Protein AF-A0A9D1EEL2-F1 (afdb_monomer_lite)

Organism: NCBI:txid2840824

InterPro domains:
  IPR025463 Domain of unknown function DUF4314 [PF14192] (11-53)

pLDDT: mean 90.66, std 10.93, range [47.66, 97.94]

Radius of gyration: 13.35 Å; chains: 1; bounding box: 33×28×23 Å

Structure (mmCIF, N/CA/C/O backbone):
data_AF-A0A9D1EEL2-F1
#
_entry.id   AF-A0A9D1EEL2-F1
#
loop_
_atom_site.group_PDB
_atom_site.id
_atom_site.type_symbol
_atom_site.label_atom_id
_atom_site.label_alt_id
_atom_site.label_comp_id
_atom_site.label_asym_id
_atom_site.label_entity_id
_atom_site.label_seq_id
_atom_site.pdbx_PDB_ins_code
_atom_site.Cartn_x
_atom_site.Cartn_y
_atom_site.Cartn_z
_atom_site.occupancy
_atom_site.B_iso_or_equiv
_atom_site.auth_seq_id
_atom_site.auth_comp_id
_atom_site.auth_asym_id
_atom_site.auth_atom_id
_atom_site.pdbx_PDB_model_num
ATOM 1 N N . MET A 1 1 ? 17.705 8.181 -10.354 1.00 64.31 1 MET A N 1
ATOM 2 C CA . MET A 1 1 ? 16.847 7.595 -9.310 1.00 64.31 1 MET A CA 1
ATOM 3 C C . MET A 1 1 ? 16.929 6.097 -9.478 1.00 64.31 1 MET A C 1
ATOM 5 O O . MET A 1 1 ? 16.666 5.621 -10.579 1.00 64.31 1 MET A O 1
ATOM 9 N N . ASN A 1 2 ? 17.420 5.391 -8.466 1.00 90.31 2 ASN A N 1
ATOM 10 C CA . ASN A 1 2 ? 17.508 3.932 -8.523 1.00 90.31 2 ASN A CA 1
ATOM 11 C C . ASN A 1 2 ? 16.104 3.308 -8.341 1.00 90.31 2 ASN A C 1
ATOM 13 O O . ASN A 1 2 ? 15.138 3.999 -8.006 1.00 90.31 2 ASN A O 1
ATOM 17 N N . GLU A 1 3 ? 15.967 2.012 -8.624 1.00 87.75 3 GLU A N 1
ATOM 18 C CA . GLU A 1 3 ? 14.673 1.319 -8.532 1.00 87.75 3 GLU A CA 1
ATOM 19 C C . GLU A 1 3 ? 14.123 1.315 -7.099 1.00 87.75 3 GLU A C 1
ATOM 21 O O . GLU A 1 3 ? 12.929 1.534 -6.897 1.00 87.75 3 GLU A O 1
ATOM 26 N N . TRP A 1 4 ? 15.008 1.183 -6.108 1.00 87.19 4 TRP A N 1
ATOM 27 C CA . TRP A 1 4 ? 14.649 1.222 -4.692 1.00 87.19 4 TRP A CA 1
ATOM 28 C C . TRP A 1 4 ? 14.032 2.566 -4.279 1.00 87.19 4 TRP A C 1
ATOM 30 O O . TRP A 1 4 ? 12.948 2.598 -3.713 1.00 87.19 4 TRP A O 1
ATO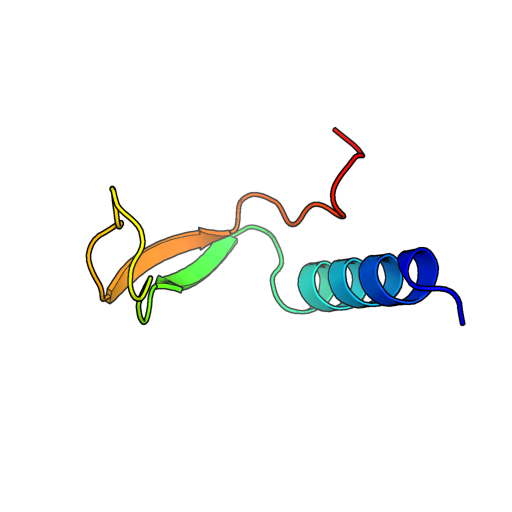M 40 N N . GLU A 1 5 ? 14.663 3.690 -4.621 1.00 89.31 5 GLU A N 1
ATOM 41 C CA . GLU A 1 5 ? 14.178 5.045 -4.336 1.00 89.31 5 GLU A CA 1
ATOM 42 C C . GLU A 1 5 ? 12.810 5.282 -4.967 1.00 89.31 5 GLU A C 1
ATOM 44 O O . GLU A 1 5 ? 11.944 5.908 -4.355 1.00 89.31 5 GLU A O 1
ATOM 49 N N . ARG A 1 6 ? 12.604 4.777 -6.189 1.00 90.19 6 ARG A N 1
ATOM 50 C CA . ARG A 1 6 ? 11.322 4.880 -6.884 1.00 90.19 6 ARG A CA 1
ATOM 51 C C . ARG A 1 6 ? 10.231 4.113 -6.133 1.00 90.19 6 ARG A C 1
ATOM 53 O O . ARG A 1 6 ? 9.161 4.678 -5.905 1.00 90.19 6 ARG A O 1
ATOM 60 N N . LEU A 1 7 ? 10.486 2.855 -5.767 1.00 89.69 7 LEU A N 1
ATOM 61 C CA . LEU A 1 7 ? 9.530 2.025 -5.026 1.00 89.69 7 LEU A CA 1
ATOM 62 C C . LEU A 1 7 ? 9.253 2.606 -3.633 1.00 89.69 7 LEU A C 1
ATOM 64 O O . LEU A 1 7 ? 8.094 2.728 -3.244 1.00 89.69 7 LEU A O 1
ATOM 68 N N . HIS A 1 8 ? 10.289 3.090 -2.946 1.00 88.75 8 HIS A N 1
ATOM 69 C CA . HIS A 1 8 ? 10.173 3.753 -1.647 1.00 88.75 8 HIS A CA 1
ATOM 70 C C . HIS A 1 8 ? 9.295 5.005 -1.705 1.00 88.75 8 HIS A C 1
ATOM 72 O O . HIS A 1 8 ? 8.383 5.206 -0.902 1.00 88.75 8 HIS A O 1
ATOM 78 N N . GLN A 1 9 ? 9.528 5.869 -2.696 1.00 90.75 9 GLN A N 1
ATOM 79 C CA . GLN A 1 9 ? 8.696 7.054 -2.903 1.00 90.75 9 GLN A CA 1
ATOM 80 C C . GLN A 1 9 ? 7.252 6.688 -3.248 1.00 90.75 9 GLN A C 1
ATOM 82 O O . GLN A 1 9 ? 6.332 7.400 -2.843 1.00 90.75 9 GLN A O 1
ATOM 87 N N . GLN A 1 10 ? 7.038 5.596 -3.981 1.00 91.88 10 GLN A N 1
ATOM 88 C CA . GLN A 1 10 ? 5.703 5.112 -4.304 1.00 91.88 10 GLN A CA 1
ATOM 89 C C . GLN A 1 10 ? 4.969 4.605 -3.055 1.00 91.88 10 GLN A C 1
ATOM 91 O O . GLN A 1 10 ? 3.834 5.021 -2.827 1.00 91.88 10 GLN A O 1
ATOM 96 N N . ALA A 1 11 ? 5.623 3.811 -2.205 1.00 90.88 11 ALA A N 1
ATOM 97 C CA . ALA A 1 11 ? 5.049 3.356 -0.939 1.00 90.88 11 ALA A CA 1
ATOM 98 C C . ALA A 1 11 ? 4.675 4.532 -0.022 1.00 90.88 11 ALA A C 1
ATOM 100 O O . ALA A 1 11 ? 3.558 4.584 0.491 1.00 90.88 11 ALA A O 1
ATOM 101 N N . LYS A 1 12 ? 5.545 5.547 0.093 1.00 92.00 12 LYS A N 1
ATOM 102 C CA . LYS A 1 12 ? 5.250 6.778 0.852 1.00 92.00 12 LYS A CA 1
ATOM 103 C C . LYS A 1 12 ? 4.027 7.529 0.333 1.00 92.00 12 LYS A C 1
ATOM 105 O O . LYS A 1 12 ? 3.245 8.047 1.12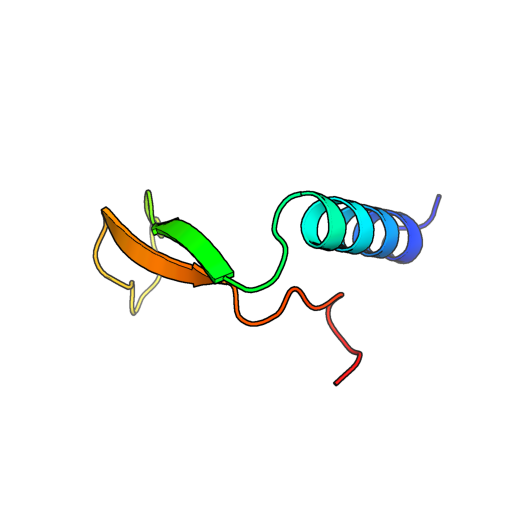7 1.00 92.00 12 LYS A O 1
ATOM 110 N N . ARG A 1 13 ? 3.850 7.604 -0.990 1.00 94.38 13 ARG A N 1
ATOM 111 C CA . ARG A 1 13 ? 2.655 8.222 -1.588 1.00 94.38 13 ARG A CA 1
ATOM 112 C C . ARG A 1 13 ? 1.399 7.442 -1.216 1.00 94.38 13 ARG A C 1
ATOM 114 O O . ARG A 1 13 ? 0.435 8.048 -0.763 1.00 94.38 13 ARG A O 1
ATOM 121 N N . TYR A 1 14 ? 1.436 6.116 -1.324 1.00 93.62 14 TYR A N 1
ATOM 122 C CA . TYR A 1 14 ? 0.295 5.278 -0.964 1.00 93.62 14 TYR A CA 1
ATOM 123 C C . TYR A 1 14 ? -0.026 5.306 0.532 1.00 93.62 14 TYR A C 1
ATOM 125 O O . TYR A 1 14 ? -1.199 5.321 0.880 1.00 93.62 14 TYR A O 1
ATOM 133 N N . GLN A 1 15 ? 0.968 5.393 1.418 1.00 92.94 15 GLN A N 1
ATOM 134 C CA . GLN A 1 15 ? 0.726 5.590 2.853 1.00 92.94 15 GLN A CA 1
ATOM 135 C C . GLN A 1 15 ? -0.048 6.886 3.141 1.00 92.94 15 GLN A C 1
ATOM 137 O O . GLN A 1 15 ? -0.920 6.899 4.007 1.00 92.94 15 GLN A O 1
ATOM 142 N N . ALA A 1 16 ? 0.259 7.969 2.419 1.00 94.19 16 ALA A N 1
ATOM 143 C CA . ALA A 1 16 ? -0.430 9.248 2.582 1.00 94.19 16 ALA A CA 1
ATOM 144 C C . ALA A 1 16 ? -1.847 9.239 1.982 1.00 94.19 16 ALA A C 1
ATOM 146 O O . ALA A 1 16 ? -2.761 9.831 2.552 1.00 94.19 16 ALA A O 1
ATOM 147 N N . GLU A 1 17 ? -2.029 8.581 0.837 1.00 96.12 17 GLU A N 1
ATOM 148 C CA . GLU A 1 17 ? -3.311 8.519 0.123 1.00 96.12 17 GLU A CA 1
ATOM 149 C C . GLU A 1 17 ? -4.291 7.514 0.751 1.00 96.12 17 GLU A C 1
ATOM 151 O O . GLU A 1 17 ? -5.499 7.746 0.765 1.00 96.12 17 GLU A O 1
ATOM 156 N N . TYR A 1 18 ? -3.768 6.429 1.326 1.00 95.44 18 TYR A N 1
ATOM 157 C CA . TYR A 1 18 ? -4.535 5.320 1.889 1.00 95.44 18 TYR A CA 1
ATOM 158 C C . TYR A 1 18 ? -4.169 5.082 3.366 1.00 95.44 18 TYR A C 1
ATOM 160 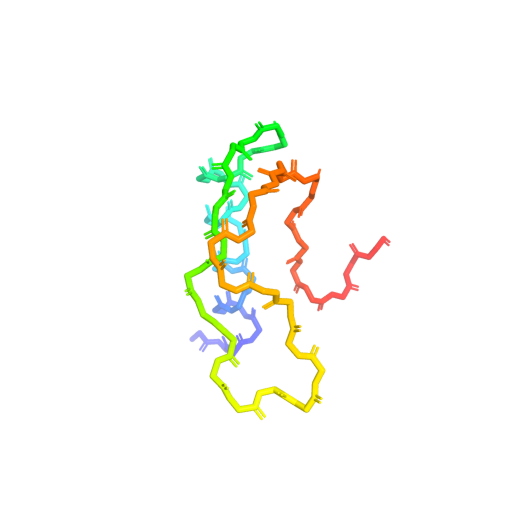O O . TYR A 1 18 ? -3.566 4.058 3.699 1.00 95.44 18 TYR A O 1
ATOM 168 N N . PRO A 1 19 ? -4.531 5.994 4.289 1.00 95.25 19 PRO A N 1
ATOM 169 C CA . PRO A 1 19 ? -4.296 5.789 5.716 1.00 95.25 19 PRO A CA 1
ATOM 170 C C . PRO A 1 19 ? -5.081 4.581 6.266 1.00 95.25 19 PRO A C 1
ATOM 172 O O . PRO A 1 19 ? -6.091 4.168 5.674 1.00 95.25 19 PRO A O 1
ATOM 175 N N . PRO A 1 20 ? -4.684 4.025 7.428 1.00 96.00 20 PRO A N 1
ATOM 176 C CA . PRO A 1 20 ? -5.428 2.954 8.083 1.00 96.00 20 PRO A CA 1
ATOM 177 C C . PRO A 1 20 ? -6.910 3.299 8.283 1.00 96.00 20 PRO A C 1
ATOM 179 O O . PRO A 1 20 ? -7.261 4.405 8.690 1.00 96.00 20 PRO A O 1
ATOM 182 N N . GLY A 1 21 ? -7.790 2.342 7.991 1.00 96.56 21 GLY A N 1
ATOM 183 C CA . GLY A 1 21 ? -9.245 2.518 8.020 1.00 96.56 21 GLY A CA 1
ATOM 184 C C . GLY A 1 21 ? -9.866 2.947 6.686 1.00 96.56 21 GLY A C 1
ATOM 185 O O . GLY A 1 21 ? -11.089 2.882 6.547 1.00 96.56 21 GLY A O 1
ATOM 186 N N . THR A 1 22 ? -9.059 3.311 5.684 1.00 97.50 22 THR A N 1
ATOM 187 C CA . THR A 1 22 ? -9.546 3.610 4.327 1.00 97.50 22 THR A CA 1
ATOM 188 C C . THR A 1 22 ? -10.273 2.405 3.735 1.00 97.50 22 THR A C 1
ATOM 190 O O . THR A 1 22 ? -9.736 1.297 3.730 1.00 97.50 22 THR A O 1
ATOM 193 N N . ARG A 1 23 ? -11.501 2.602 3.239 1.00 97.62 23 ARG A N 1
ATOM 194 C CA . ARG A 1 23 ? -12.282 1.541 2.584 1.00 97.62 23 ARG A CA 1
ATOM 195 C C . ARG A 1 23 ? -11.768 1.309 1.171 1.00 97.62 23 ARG A C 1
ATOM 197 O O . ARG A 1 23 ? -11.654 2.257 0.401 1.00 97.62 23 ARG A O 1
ATOM 204 N N . ILE A 1 24 ? -11.528 0.051 0.831 1.00 96.88 24 ILE A N 1
ATOM 205 C CA . ILE A 1 24 ? -11.025 -0.364 -0.479 1.00 96.88 24 ILE A CA 1
ATOM 206 C C . ILE A 1 24 ? -11.871 -1.498 -1.050 1.00 96.88 24 ILE A C 1
ATOM 208 O O . ILE A 1 24 ? -12.546 -2.222 -0.313 1.00 96.88 24 ILE A O 1
ATOM 212 N N . MET A 1 25 ? -11.829 -1.639 -2.371 1.00 97.56 25 MET A N 1
ATOM 213 C CA . MET A 1 25 ? -12.490 -2.705 -3.111 1.00 97.56 25 MET A CA 1
ATOM 214 C C . MET A 1 25 ? -11.499 -3.301 -4.104 1.00 97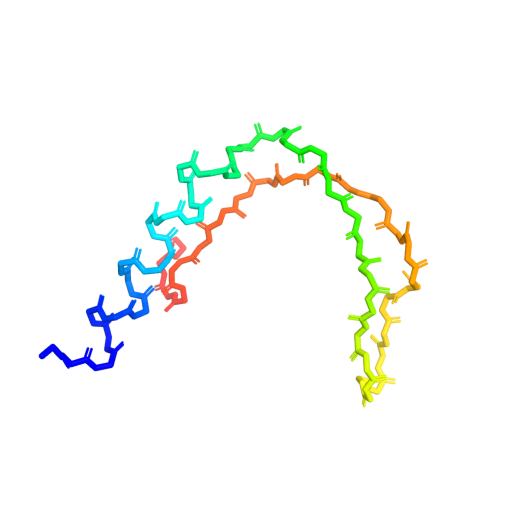.56 25 MET A C 1
ATOM 216 O O . MET A 1 25 ? -10.890 -2.570 -4.884 1.00 97.56 25 MET A O 1
ATOM 220 N N . LEU A 1 26 ? -11.346 -4.620 -4.075 1.00 96.81 26 LEU A N 1
ATOM 221 C CA . LEU A 1 26 ? -10.554 -5.338 -5.060 1.00 96.81 26 LEU A CA 1
ATOM 222 C C . LEU A 1 26 ? -11.278 -5.299 -6.408 1.00 96.81 26 LEU A C 1
ATOM 224 O O . LEU A 1 26 ? -12.414 -5.746 -6.498 1.00 96.81 26 LEU A O 1
ATOM 228 N N . LEU A 1 27 ? -10.649 -4.757 -7.452 1.00 96.56 27 LEU A N 1
ATOM 229 C CA . LEU A 1 27 ? -11.263 -4.720 -8.784 1.00 96.56 27 LEU A CA 1
ATOM 230 C C . LEU A 1 27 ? -11.102 -6.051 -9.522 1.00 96.56 27 LEU A C 1
ATOM 232 O O . LEU A 1 27 ? -12.089 -6.574 -10.021 1.00 96.56 27 LEU A O 1
ATOM 236 N N . SER A 1 28 ? -9.873 -6.572 -9.596 1.00 95.75 28 SER A N 1
ATOM 237 C CA . SER A 1 28 ? -9.568 -7.892 -10.155 1.00 95.75 28 SER A CA 1
ATOM 238 C C . SER A 1 28 ? -8.137 -8.326 -9.817 1.00 95.75 28 SER A C 1
ATOM 240 O O . SER A 1 28 ? -7.263 -7.472 -9.654 1.00 95.75 28 SER A O 1
ATOM 242 N N . MET A 1 29 ? -7.887 -9.640 -9.749 1.00 96.31 29 MET A N 1
ATOM 243 C CA . MET A 1 29 ? -6.547 -10.243 -9.581 1.00 96.31 29 MET A CA 1
ATOM 244 C C . MET A 1 29 ? -5.991 -10.906 -10.854 1.00 96.31 29 MET A C 1
ATOM 246 O O . MET A 1 29 ? -4.904 -11.482 -10.840 1.00 96.31 29 MET A O 1
ATOM 250 N N . GLY A 1 30 ? -6.690 -10.811 -11.989 1.00 93.94 30 GLY A N 1
ATOM 251 C CA . GLY A 1 30 ? -6.194 -11.340 -13.261 1.00 93.94 30 GLY A CA 1
ATOM 252 C C . GLY A 1 30 ? -6.033 -12.868 -13.266 1.00 93.94 30 GLY A C 1
ATOM 253 O O . GLY A 1 30 ? -7.014 -13.587 -13.121 1.00 93.94 30 GLY A O 1
ATOM 254 N N . ARG A 1 31 ? -4.809 -13.371 -13.504 1.00 95.00 31 ARG A N 1
ATOM 255 C CA . ARG A 1 31 ? -4.496 -14.817 -13.630 1.00 95.00 31 ARG A CA 1
ATOM 256 C C . ARG A 1 31 ? -3.861 -15.417 -12.372 1.00 95.00 31 ARG A C 1
ATOM 258 O O . ARG A 1 31 ? -3.096 -16.374 -12.478 1.00 95.00 31 ARG A O 1
ATOM 265 N N . ASP A 1 32 ? -4.111 -14.824 -11.211 1.00 94.94 32 ASP A N 1
ATOM 266 C CA . ASP A 1 32 ? -3.645 -15.396 -9.951 1.00 94.94 32 ASP A CA 1
ATOM 267 C C . ASP A 1 32 ? -4.201 -16.832 -9.788 1.00 94.94 32 ASP A C 1
ATOM 269 O O . ASP A 1 32 ? -5.389 -17.045 -10.045 1.00 94.94 32 ASP A O 1
ATOM 273 N N . PRO A 1 33 ? -3.377 -17.837 -9.431 1.00 95.69 33 PRO A N 1
ATOM 274 C CA . PRO A 1 33 ? -3.842 -19.213 -9.243 1.00 95.69 33 PRO A CA 1
ATOM 275 C C . PR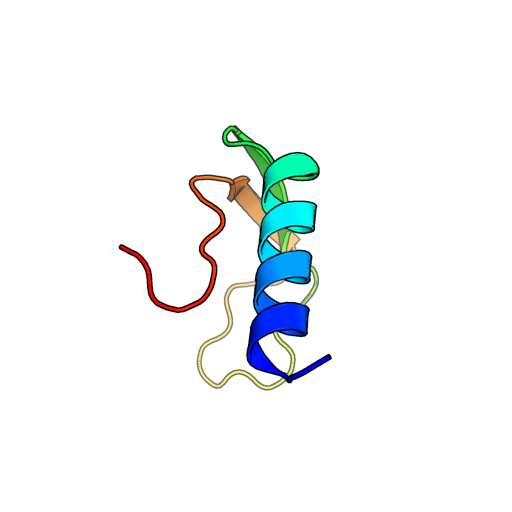O A 1 33 ? -4.788 -19.384 -8.040 1.00 95.69 33 PRO A C 1
ATOM 277 O O . PRO A 1 33 ? -5.485 -20.395 -7.970 1.00 95.69 33 PRO A O 1
ATOM 280 N N . CYS A 1 34 ? -4.816 -18.431 -7.103 1.00 96.25 34 CYS A N 1
ATOM 281 C CA . CYS A 1 34 ? -5.701 -18.404 -5.940 1.00 96.25 34 CYS A CA 1
ATOM 282 C C . CYS A 1 34 ? -6.217 -16.969 -5.695 1.00 96.25 34 CYS A C 1
ATOM 284 O O . CYS A 1 34 ? -5.806 -16.305 -4.738 1.00 96.25 34 CYS A O 1
ATOM 286 N N . PRO A 1 35 ? -7.105 -16.457 -6.565 1.00 96.44 35 PRO A N 1
ATOM 287 C CA . PRO A 1 35 ? -7.567 -15.084 -6.473 1.00 96.44 35 PRO A CA 1
ATOM 288 C C . PRO A 1 35 ? -8.552 -14.918 -5.312 1.00 96.44 35 PRO A C 1
ATOM 290 O O . PRO A 1 35 ? -9.379 -15.785 -5.030 1.00 96.44 35 PRO A O 1
ATOM 293 N N . VAL A 1 36 ? -8.511 -13.750 -4.684 1.00 96.38 36 VAL A N 1
ATOM 294 C CA . VAL A 1 36 ? -9.639 -13.242 -3.900 1.00 96.38 36 VAL A CA 1
ATOM 295 C C . VAL A 1 36 ? -10.742 -12.818 -4.873 1.00 96.38 36 VAL A C 1
ATOM 297 O O . VAL A 1 36 ? -10.453 -12.328 -5.964 1.00 96.38 36 VAL A O 1
ATOM 300 N N . GLU A 1 37 ? -12.004 -13.003 -4.484 1.00 96.38 37 GLU A N 1
ATOM 301 C CA . GLU A 1 37 ? -13.150 -12.656 -5.328 1.00 96.38 37 GLU A CA 1
ATOM 302 C C . GLU A 1 37 ? -13.155 -11.169 -5.713 1.00 96.38 37 GLU A C 1
ATOM 304 O O . GLU A 1 37 ? -12.928 -10.282 -4.877 1.00 96.38 37 GLU A O 1
ATOM 309 N N . ASP A 1 38 ? -13.468 -10.890 -6.978 1.00 96.81 38 ASP A N 1
ATOM 310 C CA . ASP A 1 38 ? -13.652 -9.530 -7.473 1.00 96.81 38 ASP A CA 1
ATOM 311 C C . ASP A 1 38 ? -14.707 -8.790 -6.635 1.00 96.81 38 ASP A C 1
ATOM 313 O O . ASP A 1 38 ? -15.685 -9.358 -6.154 1.00 96.81 38 ASP A O 1
ATOM 317 N N . GLN A 1 39 ? -14.517 -7.484 -6.472 1.00 96.56 39 GLN A N 1
ATOM 318 C CA . GLN A 1 39 ? -15.344 -6.591 -5.657 1.00 96.56 39 GLN A CA 1
ATOM 319 C C . GLN A 1 39 ? -15.321 -6.873 -4.146 1.00 96.56 39 GLN A C 1
ATOM 321 O O . GLN A 1 39 ? -16.061 -6.222 -3.398 1.00 96.56 39 GLN A O 1
ATOM 326 N N . THR A 1 40 ? -14.439 -7.757 -3.663 1.00 97.50 40 THR A N 1
ATOM 327 C CA . THR A 1 40 ? -14.205 -7.931 -2.223 1.00 97.50 40 THR A CA 1
ATOM 328 C C . THR A 1 40 ? -13.844 -6.595 -1.582 1.00 97.50 40 THR A C 1
ATOM 330 O O . THR A 1 40 ? -12.966 -5.868 -2.054 1.00 97.50 40 THR A O 1
ATOM 333 N N . ARG A 1 41 ? -14.537 -6.260 -0.490 1.00 97.94 41 ARG A N 1
ATOM 334 C CA . ARG A 1 41 ? -14.365 -5.001 0.241 1.00 97.94 41 ARG A CA 1
ATOM 335 C C . ARG A 1 41 ? -13.559 -5.228 1.506 1.00 97.94 41 ARG A C 1
ATOM 337 O O . ARG A 1 41 ? -13.763 -6.212 2.210 1.00 97.94 41 ARG A O 1
ATOM 344 N N . GLY A 1 42 ? -12.703 -4.271 1.829 1.00 96.69 42 GLY A N 1
ATOM 345 C CA . GLY A 1 42 ? -11.897 -4.302 3.041 1.00 96.69 42 GLY A CA 1
ATOM 346 C C . GLY A 1 42 ? -11.546 -2.909 3.535 1.00 96.69 42 GLY A C 1
ATOM 347 O O . GLY A 1 42 ? -11.976 -1.894 2.980 1.00 96.69 42 GLY A O 1
ATOM 348 N N . THR A 1 43 ? -10.749 -2.873 4.594 1.00 97.81 43 THR A N 1
ATOM 349 C CA . THR A 1 43 ? -10.142 -1.651 5.112 1.00 97.81 43 THR A CA 1
ATOM 350 C C . THR A 1 43 ? -8.629 -1.778 5.092 1.00 97.81 43 THR A C 1
ATOM 352 O O . THR A 1 43 ? -8.072 -2.840 5.375 1.00 97.81 43 THR A O 1
ATOM 355 N N . VAL A 1 44 ? -7.950 -0.683 4.762 1.00 96.38 44 VAL A N 1
ATOM 356 C CA . VAL A 1 44 ? -6.490 -0.622 4.821 1.00 96.38 44 VAL A CA 1
ATOM 357 C C . VAL A 1 44 ? -6.054 -0.763 6.274 1.00 96.38 44 VAL A C 1
ATOM 359 O O . VAL A 1 44 ? -6.533 -0.035 7.143 1.00 96.38 44 VAL A O 1
ATOM 362 N N . LYS A 1 45 ? -5.148 -1.705 6.542 1.00 95.06 45 LYS A N 1
ATOM 363 C CA . LYS A 1 45 ? -4.528 -1.881 7.863 1.00 95.06 45 LYS A CA 1
ATOM 364 C C . LYS A 1 45 ? -3.162 -1.200 7.931 1.00 95.06 45 LYS A C 1
ATOM 366 O O . LYS A 1 45 ? -2.876 -0.505 8.898 1.00 95.06 45 LYS A O 1
ATOM 371 N N . VAL A 1 46 ? -2.340 -1.413 6.909 1.00 91.81 46 VAL A N 1
ATOM 372 C CA . VAL A 1 46 ? -0.977 -0.889 6.774 1.00 91.81 46 VAL A CA 1
ATOM 373 C C . VAL A 1 46 ? -0.603 -0.871 5.289 1.00 91.81 46 VAL A C 1
ATOM 375 O O . VAL A 1 46 ? -1.118 -1.686 4.523 1.00 91.81 46 VAL A O 1
ATOM 378 N N . VAL A 1 47 ? 0.273 0.053 4.890 1.00 90.12 47 VAL A N 1
ATOM 379 C CA . VAL A 1 47 ? 0.916 0.091 3.568 1.00 90.12 47 VAL A CA 1
ATOM 380 C C . VAL A 1 47 ? 2.421 -0.027 3.803 1.00 90.12 47 VAL A C 1
ATOM 382 O O . VAL A 1 47 ? 3.013 0.867 4.405 1.00 90.12 47 VAL A O 1
ATOM 385 N N . ASP A 1 48 ? 3.013 -1.137 3.372 1.00 87.19 48 ASP A N 1
ATOM 386 C CA . ASP A 1 48 ? 4.435 -1.463 3.560 1.00 87.19 48 ASP A CA 1
ATOM 387 C C . ASP A 1 48 ? 5.265 -1.111 2.306 1.00 87.19 48 ASP A C 1
ATOM 389 O O . ASP A 1 48 ? 4.725 -1.048 1.198 1.00 87.19 48 ASP A O 1
ATOM 393 N N . ASP A 1 49 ? 6.568 -0.870 2.472 1.00 82.44 49 ASP A N 1
ATOM 394 C CA . ASP A 1 49 ? 7.523 -0.498 1.419 1.00 82.44 49 ASP A CA 1
ATOM 395 C C . ASP A 1 49 ? 8.377 -1.669 0.900 1.00 82.44 49 ASP A C 1
ATOM 397 O O . ASP A 1 49 ? 9.420 -1.453 0.283 1.00 82.44 49 ASP A O 1
ATOM 401 N N . ILE A 1 50 ? 7.872 -2.903 1.046 1.00 68.00 50 ILE A N 1
ATOM 402 C CA . ILE A 1 50 ? 8.539 -4.151 0.641 1.00 68.00 50 ILE A CA 1
ATOM 403 C C . ILE A 1 50 ? 9.864 -4.298 1.401 1.00 68.00 50 ILE A C 1
ATOM 405 O O . ILE A 1 50 ? 10.947 -4.208 0.822 1.00 68.00 50 ILE A O 1
ATOM 409 N N . GLY A 1 51 ? 9.784 -4.564 2.708 1.00 60.19 51 GLY A N 1
ATOM 410 C CA . GLY A 1 51 ? 10.954 -5.028 3.462 1.00 60.19 51 GLY A CA 1
ATOM 411 C C . GLY A 1 51 ? 11.157 -4.457 4.858 1.00 60.19 51 GLY A C 1
ATOM 412 O O . GLY A 1 51 ? 12.177 -4.788 5.463 1.00 60.19 51 GLY A O 1
ATOM 413 N N . THR A 1 52 ? 10.227 -3.667 5.395 1.00 55.56 52 THR A N 1
ATOM 414 C CA . THR A 1 52 ? 10.372 -3.109 6.745 1.00 55.56 52 THR A CA 1
ATOM 415 C C . THR A 1 52 ? 9.157 -3.461 7.606 1.00 55.56 52 THR A C 1
ATOM 417 O O . THR A 1 52 ? 8.240 -2.661 7.767 1.00 55.56 52 THR A O 1
ATOM 420 N N . LEU A 1 53 ? 9.148 -4.683 8.159 1.00 47.66 53 LEU A N 1
ATOM 421 C CA . LEU A 1 53 ? 8.239 -5.052 9.256 1.00 47.66 53 LEU A CA 1
ATOM 422 C C . LEU A 1 53 ? 8.749 -4.521 10.599 1.00 47.66 53 LEU A C 1
ATOM 424 O O . LEU A 1 53 ? 9.963 -4.679 10.866 1.00 47.66 53 LEU A O 1
#

Sequence (53 aa):
MNEWERLHQQAKRYQAEYPPGTRIMLLSMGRDPCPVEDQTRGTVKVVDDIGTL

Secondary structure (DSSP, 8-state):
--HHHHHHHHHHHHHHHS-TT-EEE----TT-SSPPPTT-EEE------SS--

Foldseek 3Di:
DDPLVVLQVVLVVCCVVAPFQRKDFAQDDPPPPDDDDHRDIDTDHDRDSPPDD

=== Feature glossary ===
A reading guide for the features in this record.

Start from the sequence.

  · Sequence gives the chain of amino acids in standard one-letter code (A=alanine, C=cysteine, …, Y=tyrosine), read N→C. It is the only feature that is directly encoded by the gene; all structural features are derived from the folded form of this sequence.

Fold it, and you get atomic coordinates and the backbone conformation that goes with them.

  · The mmCIF table is the protein's shape written out atom by atom. For each backbone N, Cα, C, and carbonyl O, it records an (x, y, z) coordinate triple in Å plus the residue type, chain letter, and residue number.

  · Backbone dihedral angles. Every residue except chain termini has a φ (preceding-C → N → Cα → C) and a ψ (N → Cα → C → next-N). They are reported in degrees following the IUPAC sign convention. Secondary structure is essentially a statement about which (φ, ψ) basin each residue occupies.

  · DSSP 8-state secondary structure assigns each residue one of H (α-helix), G (3₁₀-helix), I (π-helix), E (extended β-strand), B (isolated β-bridge), T (hydrogen-bonded turn), S (bend), or '-' (coil). The assignment is computed from backbone hydrogen-bond geometry via the Kabsch–Sander algorithm.

  · P-SEA three-state annotation labels each residue as helix, strand, or coil based purely on the geometry of the Cα trace. It serves as a fallback when the full backbone (and thus DSSP) is unavailable.

Summarize the fold with a handful of shape descriptors and a per-residue structural alphabet.

  · Radius of gyration (Rg) is the root-mean-square distance of Cα atoms from their centroid — a single number for overall size and compactness. A globular domain of N residues has Rg ≈ 2.2·N^0.38 Å; an extended or disordered chain has a much larger Rg. The Cα contact count is the number of residue pairs whose Cα atoms are within 8 Å and are more than four positions apart in sequence — a standard proxy for tertiary packing density. The bounding box is the smallest axis-aligned box enclosing all Cα atoms.

  · Foldseek's 3Di representation compresses backbone geometry into a per-residue letter drawn from a learned twenty-state alphabet. It captures the tertiary interaction pattern around each residue — which residues are packed against it in space, regardless of where they are in sequence.

  · Accessible surface ar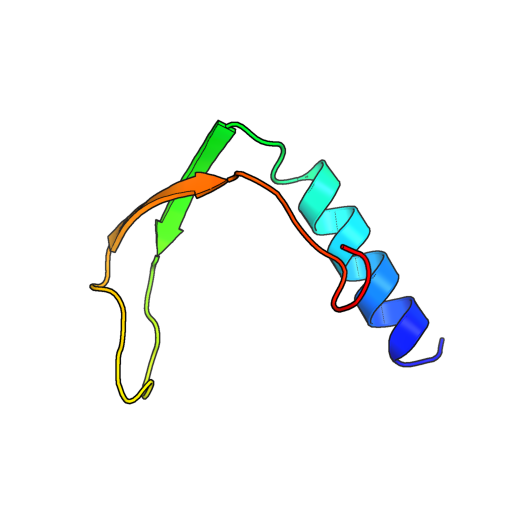ea quantifies burial. A residue with SASA near zero is packed into the hydrophobic core; one with SASA >100 Å² sits on the surface. Computed here via the Shrake–Rupley numerical algorithm with a 1.4 Å probe.

Ask how reliable the model is.

  · For AlphaFold models, the B-factor field carries pLDDT — the model's own estimate of local accuracy on a 0–100 scale. Regions with pLDDT<50 should be treated as essentially unmodeled; they often correspond to intrinsically disordered segments.

  · For experimental (PDB) structures, the B-factor (temperature factor) quantifies the positional spread of each atom in the crystal — a combination of thermal vibration and static disorder — in units of Å². High B-factors mark flexible loops or poorly resolved regions; low B-factors mark the rigid, well-ordered core.

  · PAE(i, j) answers: if I align the predicted and true structures on residue i, how far off (in Å) do I expect residue j to be? A block-diagonal PAE matrix with low values on the blocks and high values off-diagonal is the signature of a multi-domain protein with confidently predicted domains but uncertain inter-domain orientation.

Place it in context: what it resembles, what it is annotated as, and how it looks.

  · Structural nearest neighbors (via Foldseek easy-search vs the PDB). Reported per hit: target PDB id, E-value, and alignment TM-score. A TM-score above ~0.5 is the conventional threshold for 'same fold'.

  · Functional annotations link the protein to curated databases. InterPro entries identify conserved domains and families by matching the sequence against member-database signatures (Pfam, PROSITE, CDD, …). Gene Ontology (GO) terms describe molecular function, biological process, and cellular component in a controlled vocabulary. CATH places the structure in a hierarchical fold classification (Class/Architecture/Topology/Homologous-superfamily). The organism is the source species.

  · Plot images: a contact map (which residues are close in 3D, as an N×N binary image), a Ramachandran scatter (backbone torsion angles, revealing secondary-structure composition at a glance), and — for AlphaFold structures — a PAE heatmap (pairwise prediction confidence).

  · Structure images are PyMOL renders from six orthogonal camera directions. Cartoon representation draws helices as coils and strands as arrows; sticks shows the backbone as bonds; surface shows the solvent-excluded envelope. Rainbow coloring maps sequence position to hue (blue→red, N→C); chain coloring assigns a distinct color per polypeptide.